Protein AF-A0A4R3ZJE4-F1 (afdb_monomer_lite)

Secondary structure (DSSP, 8-state):
-HHHHHHHHH-HHHHHHHHHHHHHHHHHHHHHHHTTSS-HHHHHHHHHHHHHHHHHHHHHHH-TTSTHHHHHHHHHHHHHHHHHHHHHHHHHS-HHHHHHHHHHGGGSS-HHHHHHHHHHHHHT-------GGG-S-HHHHHHHHHHHHHHHHHHHHHHHHHHHHHHHHT-

Structure (mmCIF, N/CA/C/O backbone):
data_AF-A0A4R3ZJE4-F1
#
_entry.id   AF-A0A4R3ZJE4-F1
#
loop_
_atom_site.group_PDB
_atom_site.id
_atom_site.type_symbol
_atom_site.label_atom_id
_atom_site.label_alt_id
_atom_site.label_comp_id
_atom_site.label_asym_id
_atom_site.label_entity_id
_atom_site.label_seq_id
_atom_site.pdbx_PDB_ins_code
_atom_site.Cartn_x
_atom_site.Cartn_y
_atom_site.Cartn_z
_atom_site.occupancy
_atom_site.B_iso_or_equiv
_atom_site.auth_seq_id
_atom_site.auth_comp_id
_atom_site.auth_asym_id
_atom_site.auth_atom_id
_atom_site.pdbx_PDB_model_num
ATOM 1 N N . MET A 1 1 ? 2.234 -3.635 25.969 1.00 52.25 1 MET A N 1
ATOM 2 C CA . MET A 1 1 ? 2.510 -3.396 24.530 1.00 52.25 1 MET A CA 1
ATOM 3 C C . MET A 1 1 ? 1.291 -3.547 23.607 1.00 52.25 1 MET A C 1
ATOM 5 O O . MET A 1 1 ? 1.154 -2.672 22.759 1.00 52.25 1 MET A O 1
ATOM 9 N N . PRO A 1 2 ? 0.387 -4.545 23.729 1.00 59.12 2 PRO A N 1
ATOM 10 C CA . PRO A 1 2 ? -0.736 -4.677 22.784 1.00 59.12 2 PRO A CA 1
ATOM 11 C C . PRO A 1 2 ? -1.782 -3.548 22.876 1.00 59.12 2 PRO A C 1
ATOM 13 O O . PRO A 1 2 ? -2.362 -3.195 21.851 1.00 59.12 2 PRO A O 1
ATOM 16 N N . GLU A 1 3 ? -1.962 -2.923 24.047 1.00 62.06 3 GLU A N 1
ATOM 17 C CA . GLU A 1 3 ? -2.911 -1.809 24.247 1.00 62.06 3 GLU A CA 1
ATOM 18 C C . GLU A 1 3 ? -2.598 -0.561 23.412 1.00 62.06 3 GLU A C 1
ATOM 20 O O . GLU A 1 3 ? -3.513 0.050 22.866 1.00 62.06 3 GLU A O 1
ATOM 25 N N . TYR A 1 4 ? -1.323 -0.193 23.246 1.00 62.19 4 TYR A N 1
ATOM 26 C CA . TYR A 1 4 ? -0.950 0.987 22.452 1.00 62.19 4 TYR A CA 1
ATOM 27 C C . TYR A 1 4 ? -1.248 0.797 20.961 1.00 62.19 4 TYR A C 1
ATOM 29 O O . TYR A 1 4 ? -1.733 1.719 20.309 1.00 62.19 4 TYR A O 1
ATOM 37 N N . VAL A 1 5 ? -1.020 -0.407 20.427 1.00 67.88 5 VAL A N 1
ATOM 38 C CA . VAL A 1 5 ? -1.335 -0.758 19.029 1.00 67.88 5 VAL A CA 1
ATOM 39 C C . VAL A 1 5 ? -2.851 -0.815 18.811 1.00 67.88 5 VAL A C 1
ATOM 41 O O . VAL A 1 5 ? -3.359 -0.390 17.773 1.00 67.88 5 VAL A O 1
ATOM 44 N N . TYR A 1 6 ? -3.592 -1.272 19.820 1.00 67.44 6 TYR A N 1
ATOM 45 C CA . TYR A 1 6 ? -5.050 -1.279 19.804 1.00 67.44 6 TYR A CA 1
ATOM 46 C C . TYR A 1 6 ? -5.637 0.145 19.812 1.00 67.44 6 TYR A C 1
ATOM 48 O O . TYR A 1 6 ? -6.508 0.455 18.997 1.00 67.44 6 TYR A O 1
ATOM 56 N N . LEU A 1 7 ? -5.104 1.036 20.656 1.00 62.75 7 LEU A N 1
ATOM 57 C CA . LEU A 1 7 ? -5.452 2.463 20.688 1.00 62.75 7 LEU A CA 1
ATOM 58 C C . LEU A 1 7 ? -5.073 3.182 19.384 1.00 62.75 7 LEU A C 1
ATOM 60 O O . LEU A 1 7 ? -5.832 4.023 18.904 1.00 62.75 7 LEU A O 1
ATOM 64 N N . PHE A 1 8 ? -3.935 2.829 18.779 1.00 67.12 8 PHE A N 1
ATOM 65 C CA . PHE A 1 8 ? -3.515 3.346 17.473 1.00 67.12 8 PHE A CA 1
ATOM 66 C C . PHE A 1 8 ? -4.536 2.994 16.379 1.00 67.12 8 PHE A C 1
ATOM 68 O O . PHE A 1 8 ? -4.909 3.843 15.578 1.00 67.12 8 PHE A O 1
ATOM 75 N N . SER A 1 9 ? -5.089 1.780 16.403 1.00 63.84 9 SER A N 1
ATOM 76 C CA . SER A 1 9 ? -6.116 1.338 15.450 1.00 63.84 9 SER A CA 1
ATOM 77 C C . SER A 1 9 ? -7.484 2.028 15.629 1.00 63.84 9 SER A C 1
ATOM 79 O O . SER A 1 9 ? -8.289 2.040 14.697 1.00 63.84 9 SER A O 1
ATOM 81 N N . GLN A 1 10 ? -7.768 2.615 16.798 1.00 69.62 10 GLN A N 1
ATOM 82 C CA . GLN A 1 10 ? -9.022 3.341 17.061 1.00 69.62 10 GLN A CA 1
ATOM 83 C C . GLN A 1 10 ? -8.978 4.820 16.651 1.00 69.62 10 GLN A C 1
ATOM 85 O O . GLN A 1 10 ? -10.022 5.439 16.442 1.00 69.62 10 GLN A O 1
ATOM 90 N N . LYS A 1 11 ? -7.790 5.417 16.517 1.00 79.56 11 LYS A N 1
ATOM 91 C CA . LYS A 1 11 ? -7.669 6.838 16.172 1.00 79.56 11 LYS A CA 1
ATOM 92 C C . LYS A 1 11 ? -7.774 7.047 14.663 1.00 79.56 11 LYS A C 1
ATOM 94 O O . LYS A 1 11 ? -6.990 6.498 13.894 1.00 79.56 11 LYS A O 1
ATOM 99 N N . ARG A 1 12 ? -8.681 7.936 14.236 1.00 82.31 12 ARG A N 1
ATOM 100 C CA . ARG A 1 12 ? -8.834 8.341 12.819 1.00 82.31 12 ARG A CA 1
ATOM 101 C C . ARG A 1 12 ? -7.525 8.856 12.218 1.00 82.31 12 ARG A C 1
ATOM 103 O O . ARG A 1 12 ? -7.209 8.542 11.078 1.00 82.31 12 ARG A O 1
ATOM 110 N N . SER A 1 13 ? -6.741 9.600 13.000 1.00 82.06 13 SER A N 1
ATOM 111 C CA . SER A 1 13 ? -5.453 10.156 12.568 1.00 82.06 13 SER A CA 1
ATOM 112 C C . SER A 1 13 ? -4.464 9.084 12.109 1.00 82.06 13 SER A C 1
ATOM 114 O O . SER A 1 13 ? -3.724 9.313 11.163 1.00 82.06 13 SER A O 1
ATOM 116 N N . CYS A 1 14 ? -4.473 7.903 12.726 1.00 84.75 14 CYS A N 1
ATOM 117 C CA . CYS A 1 14 ? -3.585 6.805 12.351 1.00 84.75 14 CYS A CA 1
ATOM 118 C C . CYS A 1 14 ? -3.931 6.246 10.967 1.00 84.75 14 CYS A C 1
ATOM 120 O O . CYS A 1 14 ? -3.040 6.003 10.160 1.00 84.75 14 CYS A O 1
ATOM 122 N N . TRP A 1 15 ? -5.223 6.127 10.662 1.00 86.12 15 TRP A N 1
ATOM 123 C CA . TRP A 1 15 ? -5.701 5.717 9.343 1.00 86.12 15 TRP A CA 1
ATOM 124 C C . TRP A 1 15 ? -5.384 6.752 8.257 1.00 86.12 15 TRP A C 1
ATOM 126 O O . TRP A 1 15 ? -4.992 6.376 7.155 1.00 86.12 15 TRP A O 1
ATOM 136 N N . PHE A 1 16 ? -5.455 8.048 8.581 1.00 87.44 16 PHE A N 1
ATOM 137 C CA . PHE A 1 16 ? -5.000 9.105 7.673 1.00 87.44 16 PHE A CA 1
ATOM 138 C C . PHE A 1 16 ? -3.491 9.083 7.436 1.00 87.44 16 PHE A C 1
ATOM 140 O O . PHE A 1 16 ? -3.066 9.359 6.321 1.00 87.44 16 PHE A O 1
ATOM 147 N N . ILE A 1 17 ? -2.683 8.736 8.442 1.00 88.56 17 ILE A N 1
ATOM 148 C CA . ILE A 1 17 ? -1.232 8.584 8.266 1.00 88.56 17 ILE A CA 1
ATOM 149 C C . ILE A 1 17 ? -0.933 7.431 7.301 1.00 88.56 17 ILE A C 1
ATOM 151 O O . ILE A 1 17 ? -0.110 7.610 6.411 1.00 88.56 17 ILE A O 1
ATOM 155 N N . ILE A 1 18 ? -1.636 6.298 7.426 1.00 88.69 18 ILE A N 1
ATOM 156 C CA . ILE A 1 18 ? -1.500 5.150 6.509 1.00 88.69 18 ILE A CA 1
ATOM 157 C C . ILE A 1 18 ? -1.931 5.528 5.083 1.00 88.69 18 ILE A C 1
ATOM 159 O O . ILE A 1 18 ? -1.232 5.226 4.118 1.00 88.69 18 ILE A O 1
ATOM 163 N N . ALA A 1 19 ? -3.071 6.210 4.931 1.00 89.44 19 ALA A N 1
ATOM 164 C CA . ALA A 1 19 ? -3.520 6.673 3.618 1.00 89.44 19 ALA A CA 1
ATOM 165 C C . ALA A 1 19 ? -2.534 7.684 3.011 1.00 89.44 19 ALA A C 1
ATOM 167 O O . ALA A 1 19 ? -2.186 7.594 1.837 1.00 89.44 19 ALA A O 1
ATOM 168 N N . GLY A 1 20 ? -2.067 8.638 3.818 1.00 89.69 20 GLY A N 1
ATOM 169 C CA . GLY A 1 20 ? -1.152 9.691 3.396 1.00 89.69 20 GLY A CA 1
ATOM 170 C C . GLY A 1 20 ? 0.224 9.161 3.001 1.00 89.69 2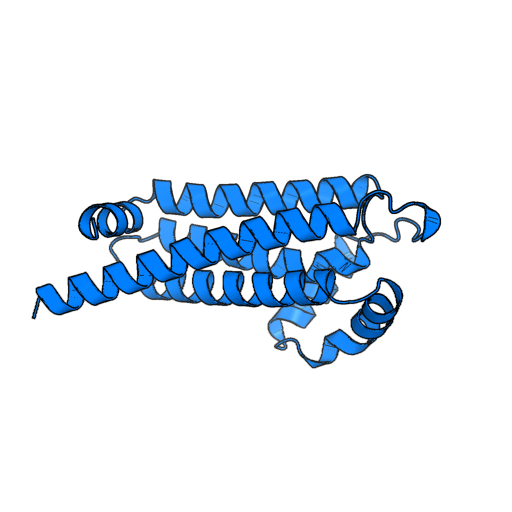0 GLY A C 1
ATOM 171 O O . GLY A 1 20 ? 0.770 9.612 1.998 1.00 89.69 20 GLY A O 1
ATOM 172 N N . SER A 1 21 ? 0.769 8.181 3.731 1.00 91.44 21 SER A N 1
ATOM 173 C CA . SER A 1 21 ? 2.051 7.556 3.383 1.00 91.44 21 SER A CA 1
ATOM 174 C C . SER A 1 21 ? 1.976 6.810 2.050 1.00 91.44 21 SER A C 1
ATOM 176 O O . SER A 1 21 ? 2.873 6.961 1.223 1.00 91.44 21 SER A O 1
ATOM 178 N N . ALA A 1 22 ? 0.895 6.061 1.809 1.00 88.69 22 ALA A N 1
ATOM 179 C CA . ALA A 1 22 ? 0.682 5.358 0.545 1.00 88.69 22 ALA A CA 1
ATOM 180 C C . ALA A 1 22 ? 0.458 6.321 -0.629 1.00 88.69 22 ALA A C 1
ATOM 182 O O . ALA A 1 22 ? 1.009 6.108 -1.707 1.00 88.69 22 ALA A O 1
ATOM 183 N N . LEU A 1 23 ? -0.284 7.411 -0.411 1.00 87.69 23 LEU A N 1
ATOM 184 C CA . LEU A 1 23 ? -0.519 8.432 -1.432 1.00 87.69 23 LEU A CA 1
ATOM 185 C C . LEU A 1 23 ? 0.776 9.166 -1.803 1.00 87.69 23 LEU A C 1
ATOM 187 O O . LEU A 1 23 ? 1.045 9.357 -2.986 1.00 87.69 23 LEU A O 1
ATOM 191 N N . LEU A 1 24 ? 1.606 9.524 -0.817 1.00 89.12 24 LEU A N 1
ATOM 192 C CA . LEU A 1 24 ? 2.920 10.124 -1.065 1.00 89.12 24 LEU A CA 1
ATOM 193 C C . LEU A 1 24 ? 3.831 9.185 -1.858 1.00 89.12 24 LEU A C 1
ATOM 195 O O . LEU A 1 24 ? 4.471 9.632 -2.806 1.00 89.12 24 LEU A O 1
ATOM 199 N N . MET A 1 25 ? 3.864 7.895 -1.508 1.00 88.19 25 MET A N 1
ATOM 200 C CA . MET A 1 25 ? 4.659 6.915 -2.250 1.00 88.19 25 MET A CA 1
ATOM 201 C C . MET A 1 25 ? 4.165 6.769 -3.697 1.00 88.19 25 MET A C 1
ATOM 203 O O . MET A 1 25 ? 4.973 6.808 -4.620 1.00 88.19 25 MET A O 1
ATOM 207 N N . GLY A 1 26 ? 2.847 6.698 -3.915 1.00 85.06 26 GLY A N 1
ATOM 208 C CA . GLY A 1 26 ? 2.267 6.644 -5.262 1.00 85.06 26 GLY A CA 1
ATOM 209 C C . GLY A 1 26 ? 2.565 7.900 -6.086 1.00 85.06 26 GLY A C 1
ATOM 210 O O . GLY A 1 26 ? 2.948 7.810 -7.247 1.00 85.06 26 GLY A O 1
ATOM 211 N N . ALA A 1 27 ? 2.489 9.085 -5.474 1.00 82.69 27 ALA A N 1
ATOM 212 C CA . ALA A 1 27 ? 2.849 10.337 -6.136 1.00 82.69 27 ALA A CA 1
ATOM 213 C C . ALA A 1 27 ? 4.343 10.404 -6.501 1.00 82.69 27 ALA A C 1
ATOM 215 O O . ALA A 1 27 ? 4.686 10.902 -7.573 1.00 82.69 27 ALA A O 1
ATOM 216 N N . LEU A 1 28 ? 5.231 9.885 -5.642 1.00 84.81 28 LEU A N 1
ATOM 217 C CA . LEU A 1 28 ? 6.662 9.770 -5.942 1.00 84.81 28 LEU A CA 1
ATOM 218 C C . LEU A 1 28 ? 6.914 8.823 -7.122 1.00 84.81 28 LEU A C 1
ATOM 220 O O . LEU A 1 28 ? 7.722 9.149 -7.989 1.00 84.81 28 LEU A O 1
ATOM 224 N N . MET A 1 29 ? 6.201 7.694 -7.197 1.00 79.62 29 MET A N 1
ATOM 225 C CA . MET A 1 29 ? 6.298 6.779 -8.340 1.00 79.62 29 MET A CA 1
ATOM 226 C C . MET A 1 29 ? 5.861 7.443 -9.647 1.00 79.62 29 MET A C 1
ATOM 228 O O . MET A 1 29 ? 6.619 7.422 -10.617 1.00 79.62 29 MET A O 1
ATOM 232 N N . LEU A 1 30 ? 4.706 8.117 -9.651 1.00 77.06 30 LEU A N 1
ATOM 233 C CA . LEU A 1 30 ? 4.232 8.884 -10.806 1.00 77.06 30 LEU A CA 1
ATOM 234 C C . LEU A 1 30 ? 5.214 9.989 -11.208 1.00 77.06 30 LEU A C 1
ATOM 236 O O . LEU A 1 30 ? 5.442 10.213 -12.396 1.00 77.06 30 LEU A O 1
ATOM 240 N N . PHE A 1 31 ? 5.827 10.667 -10.236 1.00 78.69 31 PHE A N 1
ATOM 241 C CA . PHE A 1 31 ? 6.843 11.684 -10.496 1.00 78.69 31 PHE A CA 1
ATOM 242 C C . PHE A 1 31 ? 8.076 11.087 -11.189 1.00 78.69 31 PHE A C 1
ATOM 244 O O . PHE A 1 31 ? 8.529 11.616 -12.204 1.00 78.69 31 PHE A O 1
ATOM 251 N N . PHE A 1 32 ? 8.588 9.953 -10.704 1.00 76.06 32 PHE A N 1
ATOM 252 C CA . PHE A 1 32 ? 9.715 9.273 -11.345 1.00 76.06 32 PHE A CA 1
ATOM 253 C C . PHE A 1 32 ? 9.365 8.730 -12.734 1.00 76.06 32 PHE A C 1
ATOM 255 O O . PHE A 1 32 ? 10.201 8.803 -13.639 1.00 76.06 32 PHE A O 1
ATOM 262 N N . ALA A 1 33 ? 8.132 8.260 -12.931 1.00 72.44 33 ALA A N 1
ATOM 263 C CA . ALA A 1 33 ? 7.618 7.870 -14.240 1.00 72.44 33 ALA A CA 1
ATOM 264 C C . ALA A 1 33 ? 7.573 9.066 -15.207 1.00 72.44 33 ALA A C 1
ATOM 266 O O . ALA A 1 33 ? 8.061 8.974 -16.332 1.00 72.44 33 ALA A O 1
ATOM 267 N N . ALA A 1 34 ? 7.065 10.217 -14.753 1.00 71.56 34 ALA A N 1
ATOM 268 C CA . ALA A 1 34 ? 6.982 11.445 -15.546 1.00 71.56 34 ALA A CA 1
ATOM 269 C C . ALA A 1 34 ? 8.366 11.999 -15.925 1.00 71.56 34 ALA A C 1
ATOM 271 O O . ALA A 1 34 ? 8.544 12.535 -17.019 1.00 71.56 34 ALA A O 1
ATOM 272 N N . CYS A 1 35 ? 9.364 11.834 -15.054 1.00 72.81 35 CYS A N 1
ATOM 273 C CA . CYS A 1 35 ? 10.755 12.171 -15.352 1.00 72.81 35 CYS A CA 1
ATOM 274 C C . CYS A 1 35 ? 11.457 11.143 -16.265 1.00 72.81 35 CYS A C 1
ATOM 276 O O . CYS A 1 35 ? 12.585 11.393 -16.692 1.00 72.81 35 CYS A O 1
ATOM 278 N N . GLY A 1 36 ? 10.820 10.008 -16.574 1.00 66.25 36 GLY A N 1
ATOM 279 C CA . GLY A 1 36 ? 11.380 8.946 -17.412 1.00 66.25 36 GLY A CA 1
ATOM 280 C C . GLY A 1 36 ? 12.431 8.077 -16.713 1.00 66.25 36 GLY A C 1
ATOM 281 O O . GLY A 1 36 ? 13.240 7.455 -17.395 1.00 66.25 36 GLY A O 1
ATOM 282 N N . LEU A 1 37 ? 12.449 8.040 -15.373 1.00 66.88 37 LEU A N 1
ATOM 283 C CA . LEU A 1 37 ? 13.407 7.238 -14.596 1.00 66.88 37 LEU A CA 1
ATOM 284 C C . LEU A 1 37 ? 13.012 5.759 -14.496 1.00 66.88 37 LEU A C 1
ATOM 286 O O . LEU A 1 37 ? 13.875 4.916 -14.247 1.00 66.88 37 LEU A O 1
ATOM 290 N N . ILE A 1 38 ? 11.727 5.452 -14.672 1.00 65.00 38 ILE A N 1
ATOM 291 C CA . ILE A 1 38 ? 11.162 4.106 -14.579 1.00 65.00 38 ILE A CA 1
ATOM 292 C C . ILE A 1 38 ? 10.240 3.894 -15.773 1.00 65.00 38 ILE A C 1
ATOM 294 O O . ILE A 1 38 ? 9.546 4.817 -16.204 1.00 65.00 38 ILE A O 1
ATOM 298 N N . ALA A 1 39 ? 10.213 2.670 -16.286 1.00 62.84 39 ALA A N 1
ATOM 299 C CA . ALA A 1 39 ? 9.251 2.271 -17.291 1.00 62.84 39 AL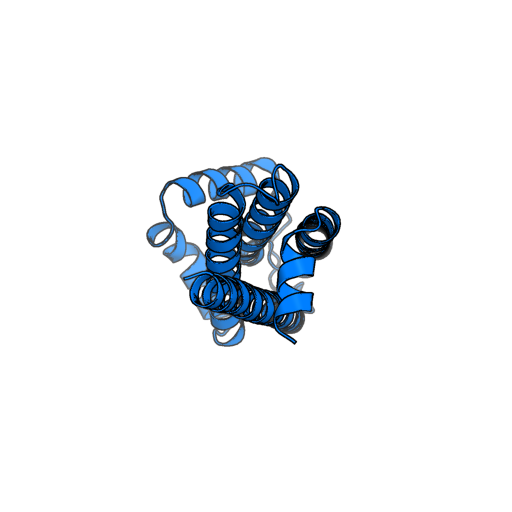A A CA 1
ATOM 300 C C . ALA A 1 39 ? 7.837 2.371 -16.703 1.00 62.84 39 ALA A C 1
ATOM 302 O O . ALA A 1 39 ? 7.511 1.673 -15.737 1.00 62.84 39 ALA A O 1
ATOM 303 N N . ALA A 1 40 ? 7.008 3.249 -17.278 1.00 59.22 40 ALA A N 1
ATOM 304 C CA . ALA A 1 40 ? 5.631 3.457 -16.831 1.00 59.22 40 ALA A CA 1
ATOM 305 C C . ALA A 1 40 ? 4.900 2.109 -16.765 1.00 59.22 40 ALA A C 1
ATOM 307 O O . ALA A 1 40 ? 4.208 1.824 -15.791 1.00 59.22 40 ALA A O 1
ATOM 308 N N . ASP A 1 41 ? 5.158 1.267 -17.774 1.00 56.47 41 ASP A N 1
ATOM 309 C CA . ASP A 1 41 ? 5.325 -0.179 -17.680 1.00 56.47 41 ASP A CA 1
ATOM 310 C C . ASP A 1 41 ? 4.892 -0.903 -16.413 1.00 56.47 41 ASP A C 1
ATOM 312 O O . ASP A 1 41 ? 3.773 -1.390 -16.238 1.00 56.47 41 ASP A O 1
ATOM 316 N N . ARG A 1 42 ? 5.898 -0.907 -15.546 1.00 57.19 42 ARG A N 1
ATOM 317 C CA . ARG A 1 42 ? 6.137 -1.781 -14.413 1.00 57.19 42 ARG A CA 1
ATOM 318 C C . ARG A 1 42 ? 5.454 -1.254 -13.154 1.00 57.19 42 ARG A C 1
ATOM 320 O O . ARG A 1 42 ? 5.093 -2.022 -12.277 1.00 57.19 42 ARG A O 1
ATOM 327 N N . ILE A 1 43 ? 5.193 0.053 -13.124 1.00 62.41 43 ILE A N 1
ATOM 328 C CA . ILE A 1 43 ? 4.646 0.789 -11.980 1.00 62.41 43 ILE A CA 1
ATOM 329 C C . ILE A 1 43 ? 3.139 0.543 -11.799 1.00 62.41 43 ILE A C 1
ATOM 331 O O . ILE A 1 43 ? 2.624 0.653 -10.689 1.00 62.41 43 ILE A O 1
ATOM 335 N N . GLY A 1 44 ? 2.419 0.173 -12.866 1.00 62.50 44 GLY A N 1
ATOM 336 C CA . GLY A 1 44 ? 0.955 0.070 -12.829 1.00 62.50 44 GLY A CA 1
ATOM 337 C C . GLY A 1 44 ? 0.438 -0.877 -11.742 1.00 62.50 44 GLY A C 1
ATOM 338 O O . GLY A 1 44 ? -0.500 -0.542 -11.026 1.00 62.50 44 GLY A O 1
ATOM 339 N N . TYR A 1 45 ? 1.074 -2.037 -11.565 1.00 69.25 45 TYR A N 1
ATOM 340 C CA . TYR A 1 45 ? 0.611 -3.036 -10.597 1.00 69.25 45 TYR A CA 1
ATOM 341 C C . TYR A 1 45 ? 0.875 -2.641 -9.147 1.00 69.25 45 TYR A C 1
ATOM 343 O O . TYR A 1 45 ? 0.026 -2.836 -8.274 1.00 69.25 45 TYR A O 1
ATOM 351 N N . GLU A 1 46 ? 2.035 -2.047 -8.899 1.00 75.19 46 GLU A N 1
ATOM 352 C CA . GLU A 1 46 ? 2.427 -1.584 -7.575 1.00 75.19 46 GLU A CA 1
ATOM 353 C C . GLU A 1 46 ? 1.579 -0.372 -7.144 1.00 75.19 46 GLU A C 1
ATOM 355 O O . GLU A 1 46 ? 1.184 -0.267 -5.980 1.00 75.19 46 GLU A O 1
ATOM 360 N N . GLU A 1 47 ? 1.179 0.481 -8.094 1.00 75.94 47 GLU A N 1
ATOM 361 C CA . GLU A 1 47 ? 0.222 1.566 -7.859 1.00 75.94 47 GLU A CA 1
ATOM 362 C C . GLU A 1 47 ? -1.159 1.059 -7.434 1.00 75.94 47 GLU A C 1
ATOM 364 O O . GLU A 1 47 ? -1.761 1.653 -6.539 1.00 75.94 47 GLU A O 1
ATOM 369 N N . TYR A 1 48 ? -1.655 -0.063 -7.969 1.00 77.38 48 TYR A N 1
ATOM 370 C CA . TYR A 1 48 ? -2.920 -0.638 -7.486 1.00 77.38 48 TYR A CA 1
ATOM 371 C C . TYR A 1 48 ? -2.827 -1.098 -6.036 1.00 77.38 48 TYR A C 1
ATOM 373 O O . TYR A 1 48 ? -3.761 -0.872 -5.261 1.00 77.38 48 TYR A O 1
ATOM 381 N N . ALA A 1 49 ? -1.700 -1.701 -5.650 1.00 82.94 49 ALA A N 1
ATOM 382 C CA . ALA A 1 49 ? -1.461 -2.076 -4.263 1.00 82.94 49 ALA A CA 1
ATOM 383 C C . ALA A 1 49 ? -1.421 -0.832 -3.355 1.00 82.94 49 ALA A C 1
ATOM 385 O O . ALA A 1 49 ? -2.046 -0.828 -2.291 1.00 82.94 49 ALA A O 1
ATOM 386 N N . LEU A 1 50 ? -0.781 0.259 -3.792 1.00 85.31 50 LEU A N 1
ATOM 387 C CA . LEU A 1 50 ? -0.783 1.538 -3.069 1.00 85.31 50 LEU A CA 1
ATOM 388 C C . LEU A 1 50 ? -2.190 2.151 -2.975 1.00 85.31 50 LEU A C 1
ATOM 390 O O . LEU A 1 50 ? -2.607 2.546 -1.884 1.00 85.31 50 LEU A O 1
ATOM 394 N N . CYS A 1 51 ? -2.961 2.169 -4.065 1.00 83.81 51 CYS A N 1
ATOM 395 C CA . CYS A 1 51 ? -4.358 2.610 -4.063 1.00 83.81 51 CYS A CA 1
ATOM 396 C C . CYS A 1 51 ? -5.213 1.775 -3.100 1.00 83.81 51 CYS A C 1
ATOM 398 O O . CYS A 1 51 ? -6.035 2.335 -2.373 1.00 83.81 51 CYS A O 1
ATOM 400 N N . GLY A 1 52 ? -4.988 0.461 -3.028 1.00 83.81 52 GLY A N 1
ATOM 401 C CA . GLY A 1 52 ? -5.637 -0.420 -2.058 1.00 83.81 52 GLY A CA 1
ATOM 402 C C . GLY A 1 52 ? -5.360 -0.014 -0.605 1.00 83.81 52 GLY A C 1
ATOM 403 O O . GLY A 1 52 ? -6.285 0.033 0.210 1.00 83.81 52 GLY A O 1
ATOM 404 N N . ILE A 1 53 ? -4.120 0.382 -0.287 1.00 87.19 53 ILE A N 1
ATOM 405 C CA . ILE A 1 53 ? -3.749 0.909 1.039 1.00 87.19 53 ILE A CA 1
ATOM 406 C C . ILE A 1 53 ? -4.434 2.257 1.311 1.00 87.19 53 ILE A C 1
ATOM 408 O O . ILE A 1 53 ? -4.938 2.469 2.417 1.00 87.19 53 ILE A O 1
ATOM 412 N N . VAL A 1 54 ? -4.513 3.148 0.317 1.00 87.31 54 VAL A N 1
ATOM 413 C CA . VAL A 1 54 ? -5.218 4.436 0.446 1.00 87.31 54 VAL A CA 1
ATOM 414 C C . VAL A 1 54 ? -6.702 4.215 0.737 1.00 87.31 54 VAL A C 1
ATOM 416 O O . VAL A 1 54 ? -7.229 4.787 1.693 1.00 87.31 54 VAL A O 1
ATOM 419 N N . VAL A 1 55 ? -7.372 3.345 -0.027 1.00 85.88 55 VAL A N 1
ATOM 420 C CA . VAL A 1 55 ? -8.790 3.017 0.181 1.00 85.88 55 VAL A CA 1
ATOM 421 C C . VAL A 1 55 ? -8.995 2.375 1.552 1.00 85.88 55 VAL A C 1
ATOM 423 O O . VAL A 1 55 ? -9.908 2.771 2.274 1.00 85.88 55 VAL A O 1
ATOM 426 N N . ALA A 1 56 ? -8.123 1.453 1.968 1.00 86.62 56 ALA A N 1
ATOM 427 C CA . ALA A 1 56 ? -8.179 0.867 3.305 1.00 86.62 56 ALA A CA 1
ATOM 428 C C . ALA A 1 56 ? -8.032 1.929 4.408 1.00 86.62 56 ALA A C 1
ATOM 430 O O . ALA A 1 56 ? -8.787 1.918 5.382 1.00 86.62 56 ALA A O 1
ATOM 431 N N . GLY A 1 57 ? -7.124 2.888 4.217 1.00 84.62 57 GLY A N 1
ATOM 432 C CA . GLY A 1 57 ? -6.956 4.057 5.074 1.00 84.62 57 GLY A CA 1
ATOM 433 C C . GLY A 1 57 ? -8.215 4.923 5.162 1.00 84.62 57 GLY A C 1
ATOM 434 O O . GLY A 1 57 ? -8.661 5.264 6.256 1.00 84.62 57 GLY A O 1
ATOM 435 N N . MET A 1 58 ? -8.849 5.224 4.027 1.00 86.00 58 MET A N 1
ATOM 436 C CA . MET A 1 58 ? -10.086 6.011 3.984 1.00 86.00 58 MET A CA 1
ATOM 437 C C . MET A 1 58 ? -11.264 5.280 4.644 1.00 86.00 58 MET A C 1
ATOM 439 O O . MET A 1 58 ? -11.982 5.875 5.452 1.00 86.00 58 MET A O 1
ATOM 443 N N . VAL A 1 59 ? -11.440 3.985 4.359 1.00 85.31 59 VAL A N 1
ATOM 444 C CA . VAL A 1 59 ? -12.497 3.152 4.959 1.00 85.31 59 VAL A CA 1
ATOM 445 C C . VAL A 1 59 ? -12.294 3.026 6.472 1.00 85.31 59 VAL A C 1
ATOM 447 O O . VAL A 1 59 ? -13.252 3.158 7.236 1.00 85.31 59 VAL A O 1
ATOM 450 N N . GLY A 1 60 ? -11.051 2.838 6.926 1.00 82.00 60 GLY A N 1
ATOM 451 C CA . GLY A 1 60 ? -10.713 2.786 8.349 1.00 82.00 60 GLY A CA 1
ATOM 452 C C . GLY A 1 60 ? -10.896 4.126 9.073 1.00 82.00 60 GLY A C 1
ATOM 453 O O . GLY A 1 60 ? -11.329 4.148 10.226 1.00 82.00 60 GLY A O 1
ATOM 454 N N . ALA A 1 61 ? -10.649 5.251 8.393 1.00 84.50 61 ALA A N 1
ATOM 455 C CA . ALA A 1 61 ? -10.856 6.591 8.943 1.00 84.50 61 ALA A CA 1
ATOM 456 C C . ALA A 1 61 ? -12.342 6.980 9.060 1.00 84.50 61 ALA A C 1
ATOM 458 O O . ALA A 1 61 ? -12.698 7.734 9.972 1.00 84.50 61 ALA A O 1
ATOM 459 N N . TYR A 1 62 ? -13.205 6.469 8.172 1.00 82.00 62 TYR A N 1
ATOM 460 C CA . TYR A 1 62 ? -14.633 6.802 8.138 1.00 82.00 62 TYR A CA 1
ATOM 461 C C . TYR A 1 62 ? -15.371 6.368 9.416 1.00 82.00 62 TYR A C 1
ATOM 463 O O . TYR A 1 62 ? -16.140 7.145 9.983 1.00 82.00 62 TYR A O 1
ATOM 471 N N . ALA A 1 63 ? -15.106 5.156 9.916 1.00 72.12 63 ALA A N 1
ATOM 472 C CA . ALA A 1 63 ? -15.754 4.631 11.120 1.00 72.12 63 ALA A CA 1
ATOM 473 C C . ALA A 1 63 ? -14.826 3.689 11.921 1.00 72.12 63 ALA A C 1
ATOM 475 O O . ALA A 1 63 ? -15.031 2.471 11.914 1.00 72.12 63 ALA A O 1
ATOM 476 N N . PRO A 1 64 ? -13.826 4.220 12.653 1.00 67.81 64 PRO A N 1
ATOM 477 C CA . PRO A 1 64 ? -12.813 3.402 13.332 1.00 67.81 64 PRO A CA 1
ATOM 478 C C . PRO A 1 64 ? -13.345 2.604 14.535 1.00 67.81 64 PRO A C 1
ATOM 480 O O . PRO A 1 64 ? -12.735 1.613 14.928 1.00 67.81 64 PRO A O 1
ATOM 483 N N . GLU A 1 65 ? -14.477 3.007 15.118 1.00 67.06 65 GLU A N 1
ATOM 484 C CA . GLU A 1 65 ? -15.118 2.311 16.249 1.00 67.06 65 GLU A CA 1
ATOM 485 C C . GLU A 1 65 ? -16.118 1.231 15.799 1.00 67.06 65 GLU A C 1
ATOM 487 O O . GLU A 1 65 ? -16.646 0.472 16.609 1.00 67.06 65 GLU A O 1
ATOM 492 N N . SER A 1 66 ? -16.375 1.134 14.492 1.00 75.38 66 SER A N 1
ATOM 493 C CA . SER A 1 66 ? -17.317 0.182 13.906 1.00 75.38 66 SER A CA 1
ATOM 494 C C . SER A 1 66 ? -16.641 -1.137 13.511 1.00 75.38 66 SER A C 1
ATOM 496 O O . SER A 1 66 ? -15.436 -1.205 13.262 1.00 75.38 66 SER A O 1
ATOM 498 N N . ARG A 1 67 ? -17.446 -2.197 13.338 1.00 75.00 67 ARG A N 1
ATOM 499 C CA . ARG A 1 67 ? -17.016 -3.474 12.730 1.00 75.00 67 ARG A CA 1
ATOM 500 C C . ARG A 1 67 ? -16.459 -3.302 11.306 1.00 75.00 67 ARG A C 1
ATOM 502 O O . ARG A 1 67 ? -15.722 -4.168 10.844 1.00 75.00 67 ARG A O 1
ATOM 509 N N . LEU A 1 68 ? -16.742 -2.174 10.644 1.00 76.50 68 LEU A N 1
ATOM 510 C CA . LEU A 1 68 ? -16.129 -1.762 9.370 1.00 76.50 68 LEU A CA 1
ATOM 511 C C . LEU A 1 68 ? -14.591 -1.745 9.411 1.00 76.50 68 LEU A C 1
ATOM 513 O O . LEU A 1 68 ? -13.947 -1.998 8.393 1.00 76.50 68 LEU A O 1
ATOM 517 N N . ARG A 1 69 ? -13.994 -1.552 10.594 1.00 78.56 69 ARG A N 1
ATOM 518 C CA . ARG A 1 69 ? -12.542 -1.610 10.795 1.00 78.56 69 ARG A CA 1
ATOM 519 C C . ARG A 1 69 ? -11.927 -2.952 10.390 1.00 78.56 69 ARG A C 1
ATOM 521 O O . ARG A 1 69 ? -10.808 -2.971 9.892 1.00 78.56 69 ARG A O 1
ATOM 528 N N . TYR A 1 70 ? -12.635 -4.069 10.575 1.00 81.69 70 TYR A N 1
ATOM 529 C CA . TYR A 1 70 ? -12.128 -5.382 10.157 1.00 81.69 70 TYR A CA 1
ATOM 530 C C . TYR A 1 70 ? -12.059 -5.504 8.633 1.00 81.69 70 TYR A C 1
ATOM 532 O O . TYR A 1 70 ? -11.116 -6.097 8.119 1.00 81.69 70 TYR A O 1
ATOM 540 N N . GLY A 1 71 ? -13.004 -4.885 7.915 1.00 84.19 71 GLY A N 1
ATOM 541 C CA . GLY A 1 71 ? -12.955 -4.779 6.457 1.00 84.19 71 GLY A CA 1
ATOM 542 C C . GLY A 1 71 ? -11.771 -3.932 5.987 1.00 84.19 71 GLY A C 1
ATOM 543 O O . GLY A 1 71 ? -11.036 -4.354 5.101 1.00 84.19 71 GLY A O 1
ATOM 544 N N . ALA A 1 72 ? -11.528 -2.789 6.638 1.00 85.38 72 ALA A N 1
ATOM 545 C CA . ALA A 1 72 ? -10.360 -1.950 6.360 1.00 85.38 72 ALA A CA 1
ATOM 546 C C . ALA A 1 72 ? -9.033 -2.680 6.639 1.00 85.38 72 ALA A C 1
ATOM 548 O O . ALA A 1 72 ? -8.121 -2.624 5.821 1.00 85.38 72 ALA A O 1
ATOM 549 N N . LEU A 1 73 ? -8.934 -3.408 7.757 1.00 85.12 73 LEU A N 1
ATOM 550 C CA . LEU A 1 73 ? -7.763 -4.230 8.091 1.00 85.12 73 LEU A CA 1
ATOM 551 C C . LEU A 1 73 ? -7.533 -5.343 7.062 1.00 85.12 73 LEU A C 1
ATOM 553 O O . LEU A 1 73 ? -6.402 -5.534 6.629 1.00 85.12 73 LEU A O 1
ATOM 557 N N . ALA A 1 74 ? -8.590 -6.049 6.649 1.00 86.38 74 ALA A N 1
ATOM 558 C CA . ALA A 1 74 ? -8.490 -7.089 5.629 1.00 86.38 74 ALA A CA 1
ATOM 559 C C . ALA A 1 74 ? -8.029 -6.510 4.285 1.00 86.38 74 ALA A C 1
ATOM 561 O O . ALA A 1 74 ? -7.112 -7.049 3.669 1.00 86.38 74 ALA A O 1
ATOM 562 N N . LEU A 1 75 ? -8.607 -5.380 3.864 1.00 86.25 75 LEU A N 1
ATOM 563 C CA . LEU A 1 75 ? -8.216 -4.699 2.632 1.00 86.25 75 LEU A CA 1
ATOM 564 C C . LEU A 1 75 ? -6.756 -4.230 2.689 1.00 86.25 75 LEU A C 1
ATOM 566 O O . LEU A 1 75 ? -6.008 -4.428 1.733 1.00 86.25 75 LEU A O 1
ATOM 570 N N . TRP A 1 76 ? -6.331 -3.665 3.822 1.00 89.44 76 TRP A N 1
ATOM 571 C CA . TRP A 1 76 ? -4.950 -3.241 4.032 1.00 89.44 76 TRP A CA 1
ATOM 572 C C . TRP A 1 76 ? -3.973 -4.421 3.982 1.00 89.44 76 TRP A C 1
ATOM 574 O O . TRP A 1 76 ? -2.945 -4.345 3.308 1.00 89.44 76 TRP A O 1
ATOM 584 N N . PHE A 1 77 ? -4.309 -5.531 4.641 1.00 88.38 77 PHE A N 1
ATOM 585 C CA . PHE A 1 77 ? -3.490 -6.740 4.654 1.00 88.38 77 PHE A CA 1
ATOM 586 C C . PHE A 1 77 ? -3.348 -7.352 3.256 1.00 88.38 77 PHE A C 1
ATOM 588 O O . PHE A 1 77 ? -2.236 -7.632 2.824 1.00 88.38 77 PHE A O 1
ATOM 595 N N . ILE A 1 78 ? -4.454 -7.501 2.519 1.00 86.38 78 ILE A N 1
ATOM 596 C CA . ILE A 1 78 ? -4.433 -8.045 1.152 1.00 86.38 78 ILE A CA 1
ATOM 597 C C . ILE A 1 78 ? -3.598 -7.145 0.234 1.00 86.38 78 ILE A C 1
ATOM 599 O O . ILE A 1 78 ? -2.738 -7.638 -0.489 1.00 86.38 78 ILE A O 1
ATOM 603 N N . SER A 1 79 ? -3.795 -5.825 0.311 1.00 86.06 79 SER A N 1
ATOM 604 C CA . SER A 1 79 ? -3.078 -4.868 -0.543 1.00 86.06 79 SER A CA 1
ATOM 605 C C . SER A 1 79 ? -1.573 -4.859 -0.265 1.00 86.06 79 SER A C 1
ATOM 607 O O . SER A 1 79 ? -0.768 -4.823 -1.188 1.00 86.06 79 SER A O 1
ATOM 609 N N . THR A 1 80 ? -1.178 -4.917 1.010 1.00 87.62 80 THR A N 1
ATOM 610 C CA . THR A 1 80 ? 0.243 -4.955 1.395 1.00 87.62 80 THR A CA 1
ATOM 611 C C . THR A 1 80 ? 0.900 -6.283 1.044 1.00 87.62 80 THR A C 1
ATOM 613 O O . THR A 1 80 ? 2.046 -6.283 0.606 1.00 87.62 80 THR A O 1
ATOM 616 N N . PHE A 1 81 ? 0.185 -7.401 1.180 1.00 86.88 81 PHE A N 1
ATOM 617 C CA . PHE A 1 81 ? 0.685 -8.715 0.786 1.00 86.88 81 PHE A CA 1
ATOM 618 C C . PHE A 1 81 ? 0.917 -8.814 -0.729 1.00 86.88 81 PHE A C 1
ATOM 620 O O . PHE A 1 81 ? 1.996 -9.228 -1.150 1.00 86.88 81 PHE A O 1
ATOM 627 N N . GLU A 1 82 ? -0.051 -8.379 -1.543 1.00 84.00 82 GLU A N 1
ATOM 628 C CA . GLU A 1 82 ? 0.112 -8.316 -3.003 1.00 84.00 82 GLU A CA 1
ATOM 629 C C . GLU A 1 82 ? 1.244 -7.358 -3.402 1.00 84.00 82 GLU A C 1
ATOM 631 O O . GLU A 1 82 ? 2.064 -7.709 -4.246 1.00 84.00 82 GLU A O 1
ATOM 636 N N . GLY A 1 83 ? 1.365 -6.201 -2.739 1.00 83.62 83 GLY A N 1
ATOM 637 C CA . GLY A 1 83 ? 2.473 -5.268 -2.963 1.00 83.62 83 GLY A CA 1
ATOM 638 C C . GLY A 1 83 ? 3.850 -5.885 -2.691 1.00 83.62 83 GLY A C 1
ATOM 639 O O . GLY A 1 83 ? 4.757 -5.740 -3.506 1.00 83.62 83 GLY A O 1
ATOM 640 N N . VAL A 1 84 ? 4.009 -6.644 -1.597 1.00 85.50 84 VAL A N 1
ATOM 641 C CA . VAL A 1 84 ? 5.257 -7.386 -1.330 1.00 85.50 84 VAL A CA 1
ATOM 642 C C . VAL A 1 84 ? 5.523 -8.423 -2.420 1.00 85.50 84 VAL A C 1
ATOM 644 O O . VAL A 1 84 ? 6.663 -8.536 -2.863 1.00 85.50 84 VAL A O 1
ATOM 647 N N . ARG A 1 85 ? 4.501 -9.174 -2.857 1.00 83.19 85 ARG A N 1
ATOM 648 C CA . ARG A 1 85 ? 4.666 -10.197 -3.901 1.00 83.19 85 ARG A CA 1
ATOM 649 C C . ARG A 1 85 ? 5.168 -9.575 -5.205 1.00 83.19 85 ARG A C 1
ATOM 651 O O . ARG A 1 85 ? 6.174 -10.034 -5.734 1.00 83.19 85 ARG A O 1
ATOM 658 N N . LEU A 1 86 ? 4.516 -8.504 -5.656 1.00 78.19 86 LEU A N 1
ATOM 659 C CA . LEU A 1 86 ? 4.856 -7.791 -6.889 1.00 78.19 86 LEU A CA 1
ATOM 660 C C . LEU A 1 86 ? 6.267 -7.189 -6.832 1.00 78.19 86 LEU A C 1
ATOM 662 O O . LEU A 1 86 ? 7.077 -7.429 -7.726 1.00 78.19 86 LEU A O 1
ATOM 666 N N . SER A 1 87 ? 6.608 -6.480 -5.753 1.00 79.38 87 SER A N 1
ATOM 667 C CA . SER A 1 87 ? 7.938 -5.872 -5.632 1.00 79.38 87 SER A CA 1
ATOM 668 C C . SER A 1 87 ? 9.051 -6.909 -5.444 1.00 79.38 87 SER A C 1
ATOM 670 O O . SER A 1 87 ? 10.187 -6.677 -5.859 1.00 79.38 87 SER A O 1
ATOM 672 N N . LEU A 1 88 ? 8.755 -8.071 -4.850 1.00 80.06 88 LEU A N 1
ATOM 673 C CA . LEU A 1 88 ? 9.708 -9.177 -4.745 1.00 80.06 88 LEU A CA 1
ATOM 674 C C . LEU A 1 88 ? 9.932 -9.861 -6.100 1.00 80.06 88 LEU A C 1
ATOM 676 O O . LEU A 1 88 ? 11.077 -10.146 -6.448 1.00 80.06 88 LEU A O 1
ATOM 680 N N . GLU A 1 89 ? 8.866 -10.090 -6.872 1.00 76.69 89 GLU A N 1
ATOM 681 C CA . GLU A 1 89 ? 8.956 -10.580 -8.254 1.00 76.69 89 GLU A CA 1
ATOM 682 C C . GLU A 1 89 ? 9.810 -9.629 -9.106 1.00 76.69 89 GLU A C 1
ATOM 684 O O . GLU A 1 89 ? 10.695 -10.087 -9.830 1.00 76.69 89 GLU A O 1
ATOM 689 N N . GLN A 1 90 ? 9.625 -8.314 -8.951 1.00 71.31 90 GLN A N 1
ATOM 690 C CA . GLN A 1 90 ? 10.425 -7.291 -9.627 1.00 71.31 90 GLN A CA 1
ATOM 691 C C . GLN A 1 90 ? 11.892 -7.273 -9.178 1.00 71.31 90 GLN A C 1
ATOM 693 O O . GLN A 1 90 ? 12.779 -7.061 -10.000 1.00 71.31 90 GLN A O 1
ATOM 698 N N . PHE A 1 91 ? 12.162 -7.496 -7.891 1.00 73.06 91 PHE A N 1
ATOM 699 C CA . PHE A 1 91 ? 13.526 -7.540 -7.363 1.00 73.06 91 PHE A CA 1
ATOM 700 C C . PHE A 1 91 ? 14.302 -8.781 -7.831 1.00 73.06 91 PHE A C 1
ATOM 702 O O . PHE A 1 91 ? 15.497 -8.698 -8.105 1.00 73.06 91 PHE A O 1
ATOM 709 N N . LEU A 1 92 ? 13.635 -9.936 -7.904 1.00 72.94 92 LEU A N 1
ATOM 710 C CA . LEU A 1 92 ? 14.266 -11.211 -8.259 1.00 72.94 92 LEU A CA 1
ATOM 711 C C . LEU A 1 92 ? 14.355 -11.445 -9.772 1.00 72.94 92 LEU A C 1
ATOM 713 O O . LEU A 1 92 ? 15.182 -12.245 -10.213 1.00 72.94 92 LEU A O 1
ATOM 717 N N . SER A 1 93 ? 13.513 -10.782 -10.566 1.00 65.75 93 SER A N 1
ATOM 718 C CA . SER A 1 93 ? 13.455 -11.005 -12.009 1.00 65.75 93 SER A CA 1
ATOM 719 C C . SER A 1 93 ? 14.421 -10.088 -12.766 1.00 65.75 93 SER A C 1
ATOM 721 O O . SER A 1 93 ? 14.419 -8.875 -12.551 1.00 65.75 93 SER A O 1
ATOM 723 N N . PRO A 1 94 ? 15.222 -10.619 -13.709 1.00 58.94 94 PRO A N 1
ATOM 724 C CA . PRO A 1 94 ? 16.002 -9.779 -14.607 1.00 58.94 94 PRO A CA 1
ATOM 725 C C . PRO A 1 94 ? 15.069 -8.929 -15.484 1.00 58.94 94 PRO A C 1
ATOM 727 O O . PRO A 1 94 ? 13.995 -9.375 -15.886 1.00 58.94 94 PRO A O 1
ATOM 730 N N . VAL A 1 95 ? 15.509 -7.711 -15.817 1.00 56.44 95 VAL A N 1
ATOM 731 C CA . VAL A 1 95 ? 14.763 -6.687 -16.583 1.00 56.44 95 VAL A CA 1
ATOM 732 C C . VAL A 1 95 ? 14.079 -7.235 -17.846 1.00 56.44 95 VAL A C 1
ATOM 734 O O . VAL A 1 95 ? 12.998 -6.756 -18.174 1.00 56.44 95 VAL A O 1
ATOM 737 N N . SER A 1 96 ? 14.671 -8.232 -18.514 1.00 49.75 96 SER A N 1
ATOM 738 C CA . SER A 1 96 ? 14.146 -8.866 -19.732 1.00 49.75 96 SER A CA 1
ATOM 739 C C . SER A 1 96 ? 13.008 -9.865 -19.493 1.00 49.75 96 SER A C 1
ATOM 741 O O . SER A 1 96 ? 12.148 -10.016 -20.350 1.00 49.75 96 SER A O 1
ATOM 743 N N . ALA A 1 97 ? 12.967 -10.534 -18.337 1.00 49.84 97 ALA A N 1
ATOM 744 C CA . ALA A 1 97 ? 11.884 -11.459 -17.990 1.00 49.84 97 ALA A CA 1
ATOM 745 C C . ALA A 1 97 ? 10.622 -10.710 -17.528 1.00 49.84 97 ALA A C 1
ATOM 747 O O . ALA A 1 97 ? 9.510 -11.203 -17.685 1.00 49.84 97 ALA A O 1
ATOM 748 N N . VAL A 1 98 ? 10.791 -9.501 -16.982 1.00 50.66 98 VAL A N 1
ATOM 749 C CA . VAL A 1 98 ? 9.687 -8.648 -16.514 1.00 50.66 98 VAL A CA 1
ATOM 750 C C . VAL A 1 98 ? 8.891 -8.052 -17.680 1.00 50.66 98 VAL A C 1
ATOM 752 O O . VAL A 1 98 ? 7.677 -7.924 -17.568 1.00 50.66 98 VAL A O 1
ATOM 755 N N . GLU A 1 99 ? 9.538 -7.730 -18.805 1.00 49.94 99 GLU A N 1
ATOM 756 C CA . GLU A 1 99 ? 8.848 -7.273 -20.026 1.00 49.94 99 GLU A CA 1
ATOM 757 C C . GLU A 1 99 ? 7.972 -8.375 -20.633 1.00 49.94 99 GLU A C 1
ATOM 759 O O . GLU A 1 99 ? 6.814 -8.132 -20.960 1.00 49.94 99 GLU A O 1
ATOM 764 N N . GLU A 1 100 ? 8.475 -9.609 -20.682 1.00 47.84 100 GLU A N 1
ATOM 765 C CA . GLU A 1 100 ? 7.711 -10.771 -21.157 1.00 47.84 100 GLU A CA 1
ATOM 766 C C . GLU A 1 100 ? 6.554 -11.125 -20.201 1.00 47.84 100 GLU A C 1
ATOM 768 O O . GLU A 1 100 ? 5.467 -11.528 -20.624 1.00 47.84 100 GLU A O 1
ATOM 773 N N . LEU A 1 101 ? 6.759 -10.914 -18.895 1.00 49.25 101 LEU A N 1
ATOM 774 C CA . LEU A 1 101 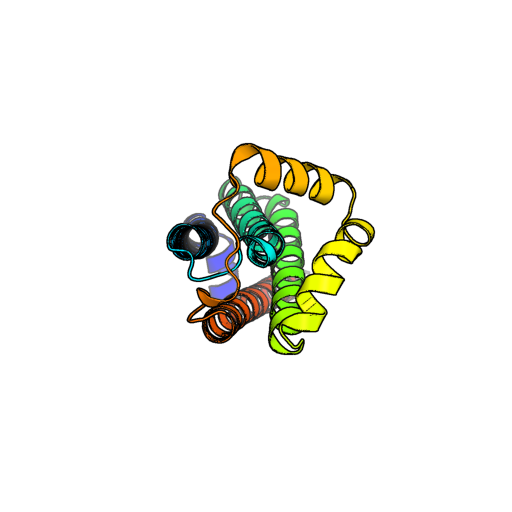? 5.721 -11.075 -17.882 1.00 49.25 101 LEU A CA 1
ATOM 775 C C . LEU A 1 101 ? 4.654 -9.977 -17.989 1.00 49.25 101 LEU A C 1
ATOM 777 O O . LEU A 1 101 ? 3.485 -10.290 -17.815 1.00 49.25 101 LEU A O 1
ATOM 781 N N . SER A 1 102 ? 5.013 -8.734 -18.327 1.00 50.25 102 SER A N 1
ATOM 782 C CA . SER A 1 102 ? 4.082 -7.607 -18.530 1.00 50.25 102 SER A CA 1
ATOM 783 C C . SER A 1 102 ? 3.045 -7.904 -19.626 1.00 50.25 102 SER A C 1
ATOM 785 O O . SER A 1 102 ? 1.850 -7.680 -19.414 1.00 50.25 102 SER A O 1
ATOM 787 N N . ASP A 1 103 ? 3.471 -8.534 -20.728 1.00 50.38 103 ASP A N 1
ATOM 788 C CA . ASP A 1 103 ? 2.585 -9.021 -21.801 1.00 50.38 103 ASP A CA 1
ATOM 789 C C . ASP A 1 103 ? 1.734 -10.245 -21.381 1.00 50.38 103 ASP A C 1
ATOM 791 O O . ASP A 1 103 ? 0.632 -10.465 -21.895 1.00 50.38 103 ASP A O 1
ATOM 795 N N . GLY A 1 104 ? 2.205 -11.047 -20.417 1.00 44.34 104 GLY A N 1
ATOM 796 C CA . GLY A 1 104 ? 1.520 -12.244 -19.904 1.00 44.34 104 GLY A CA 1
ATOM 797 C C . GLY A 1 104 ? 0.623 -12.032 -18.669 1.00 44.34 104 GLY A C 1
ATOM 798 O O . GLY A 1 104 ? -0.294 -12.827 -18.425 1.00 44.34 104 GLY A O 1
ATOM 799 N N . MET A 1 105 ? 0.836 -10.953 -17.909 1.00 46.09 105 MET A N 1
ATOM 800 C CA . MET A 1 105 ? 0.176 -10.643 -16.632 1.00 46.09 105 MET A CA 1
ATOM 801 C C . MET A 1 105 ? -1.296 -10.173 -16.687 1.00 46.09 105 MET A C 1
ATOM 803 O O . MET A 1 105 ? -1.906 -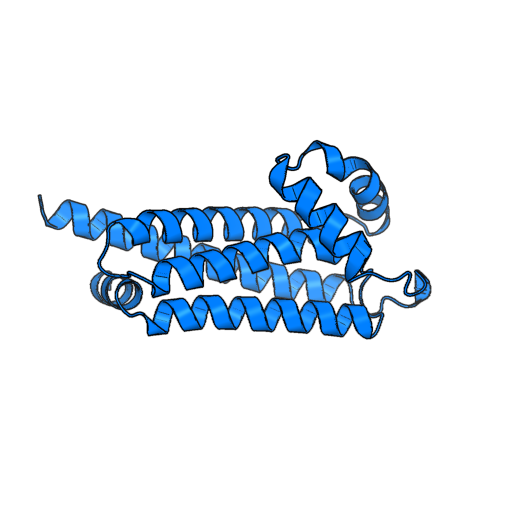10.110 -15.618 1.00 46.09 105 MET A O 1
ATOM 807 N N . PRO A 1 106 ? -1.956 -9.892 -17.834 1.00 49.12 106 PRO A N 1
ATOM 808 C CA . PRO A 1 106 ? -3.399 -9.622 -17.827 1.00 49.12 106 PRO A CA 1
ATOM 809 C C . PRO A 1 106 ? -4.236 -10.809 -17.321 1.00 49.12 106 PRO A C 1
ATOM 811 O O . PRO A 1 106 ? -5.382 -10.634 -16.916 1.00 49.12 106 PRO A O 1
ATOM 814 N N . LYS A 1 107 ? -3.686 -12.032 -17.349 1.00 43.56 107 LYS A N 1
ATOM 815 C CA . LYS A 1 107 ? -4.434 -13.275 -17.087 1.00 43.56 107 LYS A CA 1
ATOM 816 C C . LYS A 1 107 ? -4.555 -13.674 -15.614 1.00 43.56 107 LYS A C 1
ATOM 818 O O . LYS A 1 107 ? -5.393 -14.516 -15.306 1.00 43.56 107 LYS A O 1
ATOM 823 N N . LEU A 1 108 ? -3.746 -13.109 -14.716 1.00 48.38 108 LEU A N 1
ATOM 824 C CA . LEU A 1 108 ? -3.746 -13.464 -13.285 1.00 48.38 108 LEU A CA 1
ATOM 825 C C . LEU A 1 108 ? -4.481 -12.456 -12.394 1.00 48.38 108 LEU A C 1
ATOM 827 O O . LEU A 1 108 ? -4.658 -12.700 -11.202 1.00 48.38 108 LEU A O 1
ATOM 831 N N . LEU A 1 109 ? -4.930 -11.336 -12.957 1.00 54.91 109 LEU A N 1
ATOM 832 C CA . LEU A 1 109 ? -5.608 -10.294 -12.202 1.00 54.91 109 LEU A CA 1
ATOM 833 C C . LEU A 1 109 ? -7.104 -10.606 -12.077 1.00 54.91 109 LEU A C 1
ATOM 835 O O . LEU A 1 109 ? -7.738 -11.004 -13.057 1.00 54.91 109 LEU A O 1
ATOM 839 N N . PRO A 1 110 ? -7.717 -10.398 -10.900 1.00 54.06 110 PRO A N 1
ATOM 840 C CA . PRO A 1 110 ? -9.165 -10.451 -10.794 1.00 54.06 110 PRO A CA 1
ATOM 841 C C . PRO A 1 110 ? -9.785 -9.380 -11.709 1.00 54.06 110 PRO A C 1
ATOM 843 O O . PRO A 1 110 ? -9.266 -8.272 -11.815 1.00 54.06 110 PRO A O 1
ATOM 846 N N . VAL A 1 111 ? -10.908 -9.705 -12.360 1.00 50.94 111 VAL A N 1
ATOM 847 C CA . VAL A 1 111 ? -11.524 -8.919 -13.457 1.00 50.94 111 VAL A CA 1
ATOM 848 C C . VAL A 1 111 ? -11.680 -7.420 -13.154 1.00 50.94 111 VAL A C 1
ATOM 850 O O . VAL A 1 111 ? -11.534 -6.593 -14.047 1.00 50.94 111 VAL A O 1
ATOM 853 N N . TRP A 1 112 ? -11.915 -7.044 -11.894 1.00 55.72 112 TRP A N 1
ATOM 854 C CA . TRP A 1 112 ? -12.052 -5.639 -11.488 1.00 55.72 112 TRP A CA 1
ATOM 855 C C . TRP A 1 112 ? -10.745 -4.830 -11.589 1.00 55.72 112 TRP A C 1
ATOM 857 O O . TRP A 1 112 ? -10.781 -3.623 -11.816 1.00 55.72 112 TRP A O 1
ATOM 867 N N . LEU A 1 113 ? -9.595 -5.490 -11.448 1.00 57.84 113 LEU A N 1
ATOM 868 C CA . LEU A 1 113 ? -8.262 -4.885 -11.463 1.00 57.84 113 LEU A CA 1
ATOM 869 C C . LEU A 1 113 ? -7.762 -4.688 -12.908 1.00 57.84 113 LEU A C 1
ATOM 871 O O . LEU A 1 113 ? -7.024 -3.748 -13.187 1.00 57.84 113 LEU A O 1
ATOM 875 N N . ILE A 1 114 ? -8.268 -5.498 -13.848 1.00 54.25 114 ILE A N 1
ATOM 876 C CA . ILE A 1 114 ? -8.041 -5.355 -15.297 1.00 54.25 114 ILE A CA 1
ATOM 877 C C . ILE A 1 114 ? -8.701 -4.076 -15.833 1.00 54.25 114 ILE A C 1
ATOM 879 O O . ILE A 1 114 ? -8.053 -3.303 -16.531 1.00 54.25 114 ILE A O 1
ATOM 883 N N . SER A 1 115 ? -9.958 -3.794 -15.467 1.00 55.81 115 SER A N 1
ATOM 884 C CA . SER A 1 115 ? -10.646 -2.569 -15.915 1.00 55.81 115 SER A CA 1
ATOM 885 C C . SER A 1 115 ? -10.001 -1.290 -15.376 1.00 55.81 115 SER A C 1
ATOM 887 O O . SER A 1 115 ? -9.966 -0.272 -16.065 1.00 55.81 115 SER A O 1
ATOM 889 N N . LEU A 1 116 ? -9.460 -1.337 -14.156 1.00 55.91 116 LEU A N 1
ATOM 890 C CA . LEU A 1 116 ? -8.683 -0.227 -13.609 1.00 55.91 116 LEU A CA 1
ATOM 891 C C . LEU A 1 116 ? -7.334 -0.091 -14.333 1.00 55.91 116 LEU A C 1
ATOM 893 O O . LEU A 1 116 ? -6.889 1.026 -14.588 1.00 55.91 116 LEU A O 1
ATOM 897 N N . ASN A 1 117 ? -6.738 -1.216 -14.742 1.00 59.28 117 ASN A N 1
ATOM 898 C CA . ASN A 1 117 ? -5.517 -1.232 -15.536 1.00 59.28 117 ASN A CA 1
ATOM 899 C C . ASN A 1 117 ? -5.655 -0.564 -16.896 1.00 59.28 117 ASN A C 1
ATOM 901 O O . ASN A 1 117 ? -4.822 0.268 -17.260 1.00 59.28 117 ASN A O 1
ATOM 905 N N . GLU A 1 118 ? -6.730 -0.872 -17.608 1.00 61.44 118 GLU A N 1
ATOM 906 C CA . GLU A 1 118 ? -7.037 -0.228 -18.881 1.00 61.44 118 GLU A CA 1
ATOM 907 C C . GLU A 1 118 ? -7.360 1.261 -18.709 1.00 61.44 118 GLU A C 1
ATOM 909 O O . GLU A 1 118 ? -6.914 2.078 -19.513 1.00 61.44 118 GLU A O 1
ATOM 914 N N . PHE A 1 119 ? -8.059 1.645 -17.634 1.00 60.31 119 PHE A N 1
ATOM 915 C CA . PHE A 1 119 ? -8.334 3.052 -17.331 1.00 60.31 119 PHE A CA 1
ATOM 916 C C . PHE A 1 119 ? -7.050 3.859 -17.072 1.00 60.31 119 PHE A C 1
ATOM 918 O O . PHE A 1 119 ? -6.884 4.946 -17.629 1.00 60.31 119 PHE A O 1
ATOM 925 N N . MET A 1 120 ? -6.121 3.337 -16.265 1.00 56.41 120 MET A N 1
ATOM 926 C CA . MET A 1 120 ? -4.855 4.023 -15.974 1.00 56.41 120 MET A CA 1
ATOM 927 C C . MET A 1 120 ? -3.967 4.115 -17.222 1.00 56.41 120 MET A C 1
ATOM 929 O O . MET A 1 120 ? -3.435 5.188 -17.519 1.00 56.41 120 MET A O 1
ATOM 933 N N . HIS A 1 121 ? -3.856 3.024 -17.992 1.00 58.22 121 HIS A N 1
ATOM 934 C CA . HIS A 1 121 ? -3.106 3.012 -19.251 1.00 58.22 121 HIS A CA 1
ATOM 935 C C . HIS A 1 121 ? -3.707 3.964 -20.293 1.00 58.22 121 HIS A C 1
ATOM 937 O O . HIS A 1 121 ? -2.968 4.693 -20.945 1.00 58.22 121 HIS A O 1
ATOM 943 N N . GLY A 1 122 ? -5.034 3.996 -20.432 1.00 56.31 122 GLY A N 1
ATOM 944 C CA . GLY A 1 122 ? -5.710 4.807 -21.443 1.00 56.31 122 GLY A CA 1
ATOM 945 C C . GLY A 1 122 ? -5.757 6.305 -21.132 1.00 56.31 122 GLY A C 1
ATOM 946 O O . GLY A 1 122 ? -5.817 7.106 -22.061 1.00 56.31 122 GLY A O 1
ATOM 947 N N . ASN A 1 123 ? -5.737 6.695 -19.851 1.00 55.94 123 ASN A N 1
ATOM 948 C CA . ASN A 1 123 ? -6.055 8.072 -19.449 1.00 55.94 123 ASN A CA 1
ATOM 949 C C . ASN A 1 123 ? -4.880 8.834 -18.810 1.00 55.94 123 ASN A C 1
ATOM 951 O O . ASN A 1 123 ? -4.797 10.053 -18.939 1.00 55.94 123 ASN A O 1
ATOM 955 N N . ILE A 1 124 ? -3.970 8.138 -18.119 1.00 54.62 124 ILE A N 1
ATOM 956 C CA . ILE A 1 124 ? -2.830 8.757 -17.411 1.00 54.62 124 ILE A CA 1
ATOM 957 C C . ILE A 1 124 ? -1.530 8.561 -18.198 1.00 54.62 124 ILE A C 1
ATOM 959 O O . ILE A 1 124 ? -0.629 9.399 -18.169 1.00 54.62 124 ILE A O 1
ATOM 963 N N . ARG A 1 125 ? -1.451 7.467 -18.953 1.00 55.84 125 ARG A N 1
ATOM 964 C CA . ARG A 1 125 ? -0.227 6.970 -19.569 1.00 55.84 125 ARG A CA 1
ATOM 965 C C . ARG A 1 125 ? -0.248 7.215 -21.074 1.00 55.84 125 ARG A C 1
ATOM 967 O O . ARG A 1 125 ? -0.269 6.295 -21.881 1.00 55.84 125 ARG A O 1
ATOM 974 N N . ASN A 1 126 ? -0.237 8.493 -21.456 1.00 49.44 126 ASN A N 1
ATOM 975 C CA . ASN A 1 126 ? 0.143 8.873 -22.821 1.00 49.44 126 ASN A CA 1
ATOM 976 C C . ASN A 1 126 ? 1.468 8.177 -23.201 1.00 49.44 126 ASN A C 1
ATOM 978 O O . ASN A 1 126 ? 2.257 7.883 -22.299 1.00 49.44 126 ASN A O 1
ATOM 982 N N . PRO A 1 127 ? 1.747 7.932 -24.497 1.00 48.41 127 PRO A N 1
ATOM 983 C CA . PRO A 1 127 ? 2.955 7.247 -24.945 1.00 48.41 127 PRO A CA 1
ATOM 984 C C . PRO A 1 127 ? 4.174 8.153 -24.726 1.00 48.41 127 PRO A C 1
ATOM 986 O O . PRO A 1 127 ? 4.700 8.781 -25.643 1.00 48.41 127 PRO A O 1
ATOM 989 N N . ILE A 1 128 ? 4.609 8.269 -23.475 1.00 49.88 128 ILE A N 1
ATOM 990 C CA . ILE A 1 128 ? 5.889 8.844 -23.098 1.00 49.88 128 ILE A CA 1
ATOM 991 C C . ILE A 1 128 ? 6.906 7.828 -23.599 1.00 49.88 128 ILE A C 1
ATOM 993 O O . ILE A 1 128 ? 7.017 6.736 -23.050 1.00 49.88 128 ILE A O 1
ATOM 997 N N . ALA A 1 129 ? 7.540 8.173 -24.719 1.00 47.25 129 ALA A N 1
ATOM 998 C CA . ALA A 1 129 ? 8.433 7.327 -25.495 1.00 47.25 129 ALA A CA 1
ATOM 999 C C . ALA A 1 129 ? 9.293 6.412 -24.608 1.00 47.25 129 ALA A C 1
ATOM 1001 O O . ALA A 1 129 ? 10.190 6.866 -23.893 1.00 47.25 129 ALA A O 1
ATOM 1002 N N . SER A 1 130 ? 8.991 5.118 -24.690 1.00 47.56 130 SER A N 1
ATOM 1003 C CA . SER A 1 130 ? 9.713 4.004 -24.091 1.00 47.56 130 SER A CA 1
ATOM 1004 C C . SER A 1 130 ? 11.071 3.856 -24.776 1.00 47.56 130 SER A C 1
ATOM 1006 O O . SER A 1 130 ? 11.250 3.014 -25.652 1.00 47.56 130 SER A O 1
ATOM 1008 N N . ASN A 1 131 ? 12.024 4.717 -24.429 1.00 49.22 131 ASN A N 1
ATOM 1009 C CA . ASN A 1 131 ? 13.423 4.481 -24.759 1.00 49.22 131 ASN A CA 1
ATOM 1010 C C . ASN A 1 131 ? 14.043 3.690 -23.598 1.00 49.22 131 ASN A C 1
ATOM 1012 O O . ASN A 1 131 ? 14.234 4.273 -22.526 1.00 49.22 131 ASN A O 1
ATOM 1016 N N . PRO A 1 132 ? 14.350 2.390 -23.780 1.00 53.78 132 PRO A N 1
ATOM 1017 C CA . PRO A 1 132 ? 14.871 1.530 -22.715 1.00 53.78 132 PRO A CA 1
ATOM 1018 C C . PRO A 1 132 ? 16.211 2.010 -22.135 1.00 53.78 132 PRO A C 1
ATOM 1020 O O . PRO A 1 132 ? 16.542 1.693 -20.995 1.00 53.78 132 PRO A O 1
ATOM 1023 N N . ASP A 1 133 ? 16.930 2.865 -22.864 1.00 51.59 133 ASP A N 1
ATOM 1024 C CA . ASP A 1 133 ? 18.235 3.411 -22.478 1.00 51.59 133 ASP A CA 1
ATOM 1025 C C . ASP A 1 133 ? 18.164 4.542 -21.427 1.00 51.59 133 ASP A C 1
ATOM 1027 O O . ASP A 1 133 ? 19.199 5.049 -20.990 1.00 51.59 133 ASP A O 1
ATOM 1031 N N . ARG A 1 134 ? 16.961 4.991 -21.030 1.00 52.16 134 ARG A N 1
ATOM 1032 C CA . ARG A 1 134 ? 16.768 6.128 -20.102 1.00 52.16 134 ARG A CA 1
ATOM 1033 C C . ARG A 1 134 ? 16.531 5.746 -18.639 1.00 52.16 134 ARG A C 1
ATOM 1035 O O . ARG A 1 134 ? 16.524 6.634 -17.785 1.00 52.16 134 ARG A O 1
ATOM 1042 N N . TYR A 1 135 ? 16.355 4.464 -18.325 1.00 61.31 135 TYR A N 1
ATOM 1043 C CA . TYR A 1 135 ? 15.998 4.031 -16.973 1.00 61.31 135 TYR A CA 1
ATOM 1044 C C . TYR A 1 135 ? 17.226 3.982 -16.059 1.00 61.31 135 TYR A C 1
ATOM 1046 O O . TYR A 1 135 ? 17.989 3.022 -16.052 1.00 61.31 135 TYR A O 1
ATOM 1054 N N . PHE A 1 136 ? 17.422 5.045 -15.280 1.00 56.91 136 PHE A N 1
ATOM 1055 C CA . PHE A 1 136 ? 18.622 5.225 -14.460 1.00 56.91 136 PHE A CA 1
ATOM 1056 C C . PHE A 1 136 ? 18.572 4.465 -13.116 1.00 56.91 136 PHE A C 1
ATOM 1058 O O . PHE A 1 136 ? 19.623 4.148 -12.567 1.00 56.91 136 PHE A O 1
ATOM 1065 N N . LEU A 1 137 ? 17.379 4.172 -12.563 1.00 66.56 137 LEU A N 1
ATOM 1066 C CA . LEU A 1 137 ? 17.211 3.655 -11.184 1.00 66.56 137 LEU A CA 1
ATOM 1067 C C . LEU A 1 137 ? 16.071 2.617 -10.979 1.00 66.56 137 LEU A C 1
ATOM 1069 O O . LEU A 1 137 ? 15.382 2.677 -9.958 1.00 66.56 137 LEU A O 1
ATOM 1073 N N . PRO A 1 138 ? 15.829 1.647 -11.883 1.00 66.06 138 PRO A N 1
ATOM 1074 C CA . PRO A 1 138 ? 14.716 0.707 -11.708 1.00 66.06 138 PRO A CA 1
ATOM 1075 C C . PRO A 1 138 ? 14.872 -0.184 -10.461 1.00 66.06 138 PRO A C 1
ATOM 1077 O O . PRO A 1 138 ? 13.911 -0.419 -9.733 1.00 66.06 138 PRO A O 1
ATOM 1080 N N . GLU A 1 139 ? 16.091 -0.643 -10.176 1.00 69.19 139 GLU A N 1
ATOM 1081 C CA . GLU A 1 139 ? 16.361 -1.575 -9.076 1.00 69.19 139 GLU A CA 1
ATOM 1082 C C . GLU A 1 139 ? 16.276 -0.901 -7.698 1.00 69.19 139 GLU A C 1
ATOM 1084 O O . GLU A 1 139 ? 15.751 -1.470 -6.741 1.00 69.19 139 GLU A O 1
ATOM 1089 N N . GLU A 1 140 ? 16.764 0.336 -7.590 1.00 77.88 140 GLU A N 1
ATOM 1090 C CA . GLU A 1 140 ? 16.777 1.070 -6.325 1.00 77.88 140 GLU A CA 1
ATOM 1091 C C . GLU A 1 140 ? 15.352 1.408 -5.875 1.00 77.88 140 GLU A C 1
ATOM 1093 O O . GLU A 1 140 ? 14.999 1.251 -4.707 1.00 77.88 140 GLU A O 1
ATOM 1098 N N . ILE A 1 141 ? 14.496 1.801 -6.820 1.00 76.19 141 ILE A N 1
ATOM 1099 C CA . ILE A 1 141 ? 13.102 2.148 -6.536 1.00 76.19 141 ILE A CA 1
ATOM 1100 C C . ILE A 1 141 ? 12.300 0.897 -6.154 1.00 76.19 141 ILE A C 1
ATOM 1102 O O . ILE A 1 141 ? 11.517 0.952 -5.204 1.00 76.19 141 ILE A O 1
ATOM 1106 N N . ALA A 1 142 ? 12.581 -0.250 -6.785 1.00 76.56 142 ALA A N 1
ATOM 1107 C CA . ALA A 1 142 ? 12.014 -1.539 -6.385 1.00 76.56 142 ALA A CA 1
ATOM 1108 C C . ALA A 1 142 ? 12.359 -1.898 -4.926 1.00 76.56 142 ALA A C 1
ATOM 1110 O O . ALA A 1 142 ? 11.487 -2.324 -4.169 1.00 76.56 142 ALA A O 1
ATOM 1111 N N . LYS A 1 143 ? 13.609 -1.667 -4.488 1.00 83.19 143 LYS A N 1
ATOM 1112 C CA . LYS A 1 143 ? 14.037 -1.911 -3.094 1.00 83.19 143 LYS A CA 1
ATOM 1113 C C . LYS A 1 143 ? 13.292 -1.020 -2.100 1.00 83.19 143 LYS A C 1
ATOM 1115 O O . LYS A 1 143 ? 12.828 -1.512 -1.070 1.00 83.19 143 LYS A O 1
ATOM 1120 N N . TRP A 1 144 ? 13.159 0.275 -2.395 1.00 85.75 144 TRP A N 1
ATOM 1121 C CA . TRP A 1 144 ? 12.435 1.215 -1.529 1.00 85.75 144 TRP A CA 1
ATOM 1122 C C . TRP A 1 144 ? 10.954 0.872 -1.409 1.00 85.75 144 TRP A C 1
ATOM 1124 O O . TRP A 1 144 ? 10.379 0.966 -0.321 1.00 85.75 144 TRP A O 1
ATOM 1134 N N . LEU A 1 145 ? 10.346 0.433 -2.506 1.00 84.88 145 LEU A N 1
ATOM 1135 C CA . LEU A 1 145 ? 8.953 0.034 -2.511 1.00 84.88 145 LEU A CA 1
ATOM 1136 C C . LEU A 1 145 ? 8.730 -1.293 -1.772 1.00 84.88 145 LEU A C 1
ATOM 1138 O O . LEU A 1 145 ? 7.829 -1.384 -0.935 1.00 84.88 145 LEU A O 1
ATOM 1142 N N . LEU A 1 146 ? 9.608 -2.279 -1.981 1.00 87.25 146 LEU A N 1
ATOM 1143 C CA . LEU A 1 146 ? 9.604 -3.529 -1.222 1.00 87.25 146 LEU A CA 1
ATOM 1144 C C . LEU A 1 146 ? 9.741 -3.259 0.281 1.00 87.25 146 LEU A C 1
ATOM 1146 O O . LEU A 1 146 ? 8.993 -3.826 1.083 1.00 87.25 146 LEU A O 1
ATOM 1150 N N . LEU A 1 147 ? 10.651 -2.360 0.675 1.00 90.06 147 LEU A N 1
ATOM 1151 C CA . LEU A 1 147 ? 10.816 -1.940 2.066 1.00 90.06 147 LEU A CA 1
ATOM 1152 C C . LEU A 1 147 ? 9.523 -1.317 2.615 1.00 90.06 147 LEU A C 1
ATOM 1154 O O . LEU A 1 147 ? 9.091 -1.667 3.716 1.00 90.06 147 LEU A O 1
ATOM 1158 N N . PHE A 1 148 ? 8.881 -0.437 1.844 1.00 91.19 148 PHE A N 1
ATOM 1159 C CA . PHE A 1 148 ? 7.625 0.209 2.221 1.00 91.19 148 PHE A CA 1
ATOM 1160 C C . PHE A 1 148 ? 6.493 -0.801 2.440 1.00 91.19 148 PHE A C 1
ATOM 1162 O O . PHE A 1 148 ? 5.842 -0.766 3.492 1.00 91.19 148 PHE A O 1
ATOM 1169 N N . PHE A 1 149 ? 6.272 -1.716 1.491 1.00 90.06 149 PHE A N 1
ATOM 1170 C CA . PHE A 1 149 ? 5.226 -2.732 1.606 1.00 90.06 149 PHE A CA 1
ATOM 1171 C C . PHE A 1 149 ? 5.506 -3.715 2.740 1.00 90.06 149 PHE A C 1
ATOM 1173 O O . PHE A 1 149 ? 4.597 -4.021 3.510 1.00 90.06 149 PHE A O 1
ATOM 1180 N N . THR A 1 150 ? 6.760 -4.138 2.914 1.00 91.19 150 THR A N 1
ATOM 1181 C CA . THR A 1 150 ? 7.159 -5.038 4.007 1.00 91.19 150 THR A CA 1
ATOM 1182 C C . THR A 1 150 ? 6.919 -4.389 5.371 1.00 91.19 150 THR A C 1
ATOM 1184 O O . THR A 1 150 ? 6.385 -5.024 6.282 1.00 91.19 150 THR A O 1
ATOM 1187 N N . PHE A 1 151 ? 7.249 -3.103 5.511 1.00 92.62 151 PHE A N 1
ATOM 1188 C CA . PHE A 1 151 ? 6.990 -2.354 6.737 1.00 92.62 151 PHE A CA 1
ATOM 1189 C C . PHE A 1 151 ? 5.486 -2.228 7.022 1.00 92.62 151 PHE A C 1
ATOM 1191 O O . PHE A 1 151 ? 5.048 -2.484 8.144 1.00 92.62 151 PHE A O 1
ATOM 1198 N N . HIS A 1 152 ? 4.672 -1.912 6.008 1.00 89.81 152 HIS A N 1
ATOM 1199 C CA . HIS A 1 152 ? 3.217 -1.850 6.173 1.00 89.81 152 HIS A CA 1
ATOM 1200 C C . HIS A 1 152 ? 2.616 -3.218 6.508 1.00 89.81 152 HIS A C 1
ATOM 1202 O O . HIS A 1 152 ? 1.754 -3.293 7.381 1.00 89.81 152 HIS A O 1
ATOM 1208 N N . LEU A 1 153 ? 3.107 -4.295 5.891 1.00 90.94 153 LEU A N 1
ATOM 1209 C CA . LEU A 1 153 ? 2.679 -5.660 6.185 1.00 90.94 153 LEU A CA 1
ATOM 1210 C C . LEU A 1 153 ? 2.997 -6.043 7.638 1.00 90.94 153 LEU A C 1
ATOM 1212 O O . LEU A 1 153 ? 2.145 -6.600 8.325 1.00 90.94 153 LEU A O 1
ATOM 1216 N N . ALA A 1 154 ? 4.182 -5.692 8.147 1.00 90.62 154 ALA A N 1
ATOM 1217 C CA . ALA A 1 154 ? 4.551 -5.948 9.539 1.00 90.62 154 ALA A CA 1
ATOM 1218 C C . ALA A 1 154 ? 3.606 -5.237 10.527 1.00 90.62 154 ALA A C 1
ATOM 1220 O O . ALA A 1 154 ? 3.153 -5.843 11.503 1.00 90.62 154 ALA A O 1
ATOM 1221 N N . ILE A 1 155 ? 3.252 -3.975 10.257 1.00 89.81 155 ILE A N 1
ATOM 1222 C CA . ILE A 1 155 ? 2.293 -3.232 11.089 1.00 89.81 155 ILE A CA 1
ATOM 1223 C C . ILE A 1 155 ? 0.881 -3.820 10.940 1.00 89.81 155 ILE A C 1
ATOM 1225 O O . ILE A 1 155 ? 0.170 -3.957 11.940 1.00 89.81 155 ILE A O 1
ATOM 1229 N N . ALA A 1 156 ? 0.472 -4.224 9.736 1.00 87.94 156 ALA A N 1
ATOM 1230 C CA . ALA A 1 156 ? -0.808 -4.889 9.499 1.00 87.94 156 ALA A CA 1
ATOM 1231 C C . ALA A 1 156 ? -0.909 -6.204 10.289 1.00 87.94 156 ALA A C 1
ATOM 1233 O O . ALA A 1 156 ? -1.892 -6.436 10.992 1.00 87.94 156 ALA A O 1
ATOM 1234 N N . ILE A 1 157 ? 0.138 -7.029 10.285 1.00 88.75 157 ILE A N 1
ATOM 1235 C CA . ILE A 1 157 ? 0.210 -8.258 11.086 1.00 88.75 157 ILE A CA 1
ATOM 1236 C C . ILE A 1 157 ? 0.095 -7.928 12.577 1.00 88.75 157 ILE A C 1
ATOM 1238 O O . ILE A 1 157 ? -0.771 -8.473 13.265 1.00 88.75 157 ILE A O 1
ATOM 1242 N N . LEU A 1 158 ? 0.916 -7.000 13.078 1.00 86.62 158 LEU A N 1
ATOM 1243 C CA . LEU A 1 158 ? 0.933 -6.634 14.495 1.00 86.62 158 LEU A CA 1
ATOM 1244 C C . LEU A 1 158 ? -0.424 -6.094 14.969 1.00 86.62 158 LEU A C 1
ATOM 1246 O O . LEU A 1 158 ? -0.895 -6.445 16.054 1.00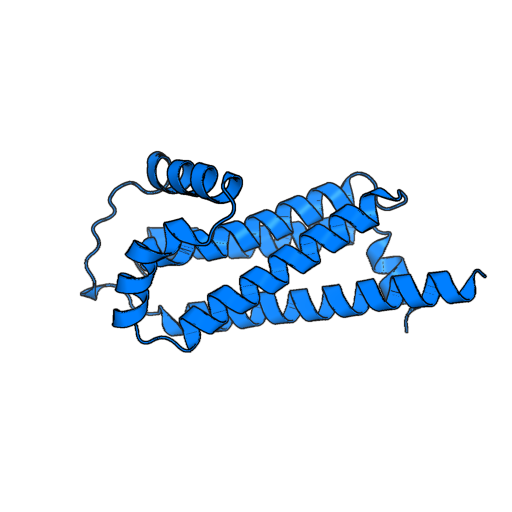 86.62 158 LEU A O 1
ATOM 1250 N N . THR A 1 159 ? -1.071 -5.262 14.153 1.00 85.12 159 THR A N 1
ATOM 1251 C CA . THR A 1 159 ? -2.406 -4.731 14.451 1.00 85.12 159 THR A CA 1
ATOM 1252 C C . THR A 1 159 ? -3.451 -5.842 14.454 1.00 85.12 159 THR A C 1
ATOM 1254 O O . THR A 1 159 ? -4.219 -5.925 15.409 1.00 85.12 159 THR A O 1
ATOM 1257 N N . THR A 1 160 ? -3.437 -6.757 13.484 1.00 84.56 160 THR A N 1
ATOM 1258 C CA . THR A 1 160 ? -4.371 -7.897 13.436 1.00 84.56 160 THR A CA 1
ATOM 1259 C C . THR A 1 160 ? -4.203 -8.830 14.645 1.00 84.56 160 THR A C 1
ATOM 1261 O O . THR A 1 160 ? -5.191 -9.206 15.281 1.00 84.56 160 THR A O 1
ATOM 1264 N N . PHE A 1 161 ? -2.961 -9.135 15.040 1.00 83.38 161 PHE A N 1
ATOM 1265 C CA . PHE A 1 161 ? -2.664 -9.911 16.252 1.00 83.38 161 PHE A CA 1
ATOM 1266 C C . PHE A 1 161 ? -3.117 -9.197 17.531 1.00 83.38 161 PHE A C 1
ATOM 1268 O O . PHE A 1 161 ? -3.694 -9.831 18.418 1.00 83.38 161 PHE A O 1
ATOM 1275 N N . SER A 1 162 ? -2.909 -7.880 17.623 1.00 80.88 162 SER A N 1
ATOM 1276 C CA . SER A 1 162 ? -3.393 -7.079 18.753 1.00 80.88 162 SER A CA 1
ATOM 1277 C C . SER A 1 162 ? -4.922 -7.162 18.877 1.00 80.88 162 SER A C 1
ATOM 1279 O O . SER A 1 162 ? -5.428 -7.444 19.966 1.00 80.88 162 SER A O 1
ATOM 1281 N N . GLN A 1 163 ? -5.658 -7.060 17.762 1.00 75.81 163 GLN A N 1
ATOM 1282 C CA . GLN A 1 163 ? -7.120 -7.202 17.748 1.00 75.81 163 GLN A CA 1
ATOM 1283 C C . GLN A 1 163 ? -7.589 -8.588 18.226 1.00 75.81 163 GLN A C 1
ATOM 1285 O O . GLN A 1 163 ? -8.525 -8.680 19.022 1.00 75.81 163 GLN A O 1
ATOM 1290 N N . LEU A 1 164 ? -6.922 -9.663 17.790 1.00 72.94 164 LEU A N 1
ATOM 1291 C CA . LEU A 1 164 ? -7.241 -11.032 18.216 1.00 72.94 164 LEU A CA 1
ATOM 1292 C C . LEU A 1 164 ? -6.958 -11.255 19.708 1.00 72.94 164 LEU A C 1
ATOM 1294 O O . LEU A 1 164 ? -7.757 -11.883 20.404 1.00 72.94 164 LEU A O 1
ATOM 1298 N N . SER A 1 165 ? -5.845 -10.716 20.215 1.00 69.81 165 SER A N 1
ATOM 1299 C CA . SER A 1 165 ? -5.479 -10.829 21.632 1.00 69.81 165 SER A CA 1
ATOM 1300 C C . SER A 1 165 ? -6.450 -10.076 22.552 1.00 69.81 165 SER A C 1
ATOM 1302 O O . SER A 1 165 ? -6.865 -10.619 23.575 1.00 69.81 165 SER A O 1
ATOM 1304 N N . SER A 1 166 ? -6.885 -8.874 22.155 1.00 62.94 166 SER A N 1
ATOM 1305 C CA . SER A 1 166 ? -7.882 -8.089 22.890 1.00 62.94 166 SER A CA 1
ATOM 1306 C C . SER A 1 166 ? -9.249 -8.779 22.905 1.00 62.94 166 SER A C 1
ATOM 1308 O O . SER A 1 166 ? -9.875 -8.864 23.959 1.00 62.94 166 SER A O 1
ATOM 1310 N N . PHE A 1 167 ? -9.672 -9.365 21.779 1.00 58.53 167 PHE A N 1
ATOM 1311 C CA . PHE A 1 167 ? -10.913 -10.140 21.713 1.00 58.53 167 PHE A CA 1
ATOM 1312 C C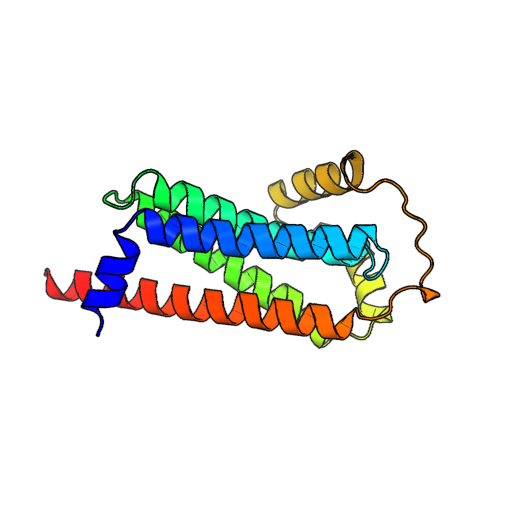 . PHE A 1 167 ? -10.900 -11.349 22.659 1.00 58.53 167 PHE A C 1
ATOM 1314 O O . PHE A 1 167 ? -11.901 -11.629 23.316 1.00 58.53 167 PHE A O 1
ATOM 1321 N N . LYS A 1 168 ? -9.760 -12.045 22.773 1.00 59.25 168 LYS A N 1
ATOM 1322 C CA . LYS A 1 168 ? -9.606 -13.192 23.681 1.00 59.25 168 LYS A CA 1
ATOM 1323 C C . LYS A 1 168 ? -9.641 -12.792 25.160 1.00 59.25 168 LYS A C 1
ATOM 1325 O O . LYS A 1 168 ? -10.040 -13.606 25.975 1.00 59.25 168 LYS A O 1
ATOM 1330 N N . SER A 1 169 ? -9.244 -11.565 25.499 1.00 55.41 169 SER A N 1
ATOM 1331 C CA . SER A 1 169 ? -9.272 -11.057 26.878 1.00 55.41 169 SER A CA 1
ATOM 1332 C C . SER A 1 169 ? -10.659 -10.586 27.339 1.00 55.41 169 SER A C 1
ATOM 1334 O O . SER A 1 169 ? -10.840 -10.347 28.529 1.00 55.41 169 SER A O 1
ATOM 1336 N N . ALA A 1 170 ? -11.613 -10.408 26.419 1.00 52.72 170 ALA A N 1
ATOM 1337 C CA . ALA A 1 170 ? -12.975 -9.953 26.710 1.00 52.72 170 ALA A CA 1
ATOM 1338 C C . ALA A 1 170 ? -13.999 -11.103 26.824 1.00 52.72 170 ALA A C 1
ATOM 1340 O O . ALA A 1 170 ? -15.189 -10.842 27.005 1.00 52.72 170 ALA A O 1
ATOM 1341 N N . ARG A 1 171 ? -13.552 -12.356 26.685 1.00 43.12 171 ARG A N 1
ATOM 1342 C CA . ARG A 1 171 ? -14.347 -13.580 26.839 1.00 43.12 171 ARG A CA 1
ATOM 1343 C C . ARG A 1 171 ? -13.808 -14.379 28.019 1.00 43.12 171 ARG A C 1
ATOM 1345 O O . ARG A 1 171 ? -14.649 -14.964 28.731 1.00 43.12 171 ARG A O 1
#

Foldseek 3Di:
DLVVLQVLLLDLVNLVVQLVVLVVLLVVVLVCVVVVQDPPLLCLQLNVLSVLSNVLSVQCNVHSPDPSSVVSLVSLLVSLVSNLVSLVCQLPDDPVVSNVVSVVVCPPDDPVSNVVSCVCCVPVNDCPDPPVVNNPDSNVSSVVSSVVSVVSNVSSVSSVVSVVVVVVVVD

Sequence (171 aa):
MPEYVYLFSQKRSCWFIIAGSALLMGALMLFFAACGLIAADRIGYEEYALCGIVVAGMVGAYAPESRLRYGALALWFISTFEGVRLSLEQFLSPVSAVEELSDGMPKLLPVWLISLNEFMHGNIRNPIASNPDRYFLPEEIAKWLLLFFTFHLAIAILTTFSQLSSFKSAR

pLDDT: mean 71.64, std 14.47, range [43.12, 92.62]

Radius of gyration: 17.62 Å; chains: 1; bounding box: 36×26×52 Å